Protein AF-A0A944C1W1-F1 (afdb_monomer_lite)

Secondary structure (DSSP, 8-state):
---EEEEEESS----TTPEEEEEEEEETTTEEEEEEES-TT--SEEEE-THHHHHHSS--SEEEEEE-

Foldseek 3Di:
DWDKDKDFAQDDDDDPQWKKWAWDDADQQQATWTAIDDDPPDGDIDGGGNVCCVVVVDHGRMMTMHGD

Structure (mmCIF, N/CA/C/O backbone):
data_AF-A0A944C1W1-F1
#
_entry.id   AF-A0A944C1W1-F1
#
loop_
_atom_site.group_PDB
_atom_site.id
_atom_site.type_symbol
_atom_site.label_atom_id
_atom_site.label_alt_id
_atom_site.label_comp_id
_atom_site.label_asym_id
_atom_site.label_entity_id
_atom_site.label_seq_id
_atom_site.pdbx_PDB_ins_code
_atom_site.Cartn_x
_atom_site.Cartn_y
_atom_site.Cartn_z
_atom_site.occupancy
_atom_site.B_iso_or_equiv
_atom_site.auth_seq_id
_atom_site.auth_comp_id
_atom_site.auth_asym_id
_atom_site.auth_atom_id
_atom_site.pdbx_PDB_model_num
ATOM 1 N N . GLU A 1 1 ? -5.610 -12.992 16.714 1.00 78.94 1 GLU A N 1
ATOM 2 C CA . GLU A 1 1 ? -5.083 -12.640 15.379 1.00 78.94 1 GLU A CA 1
ATOM 3 C C . GLU A 1 1 ? -5.782 -11.377 14.888 1.00 78.94 1 GLU A C 1
ATOM 5 O O . GLU A 1 1 ? -6.999 -11.287 15.026 1.00 78.94 1 GLU A O 1
ATOM 10 N N . THR A 1 2 ? -5.046 -10.383 14.390 1.00 86.38 2 THR A N 1
ATOM 11 C CA . THR A 1 2 ? -5.652 -9.156 13.848 1.00 86.38 2 THR A CA 1
ATOM 12 C C . THR A 1 2 ? -5.990 -9.374 12.382 1.00 86.38 2 THR A C 1
ATOM 14 O O . THR A 1 2 ? -5.096 -9.592 11.572 1.00 86.38 2 THR A O 1
ATOM 17 N N . ARG A 1 3 ? -7.277 -9.296 12.035 1.00 93.62 3 ARG A N 1
ATOM 18 C CA . ARG A 1 3 ? -7.742 -9.390 10.647 1.00 93.62 3 ARG A CA 1
ATOM 19 C C . ARG A 1 3 ? -7.805 -8.003 10.013 1.00 93.62 3 ARG A C 1
ATOM 21 O O . ARG A 1 3 ? -8.208 -7.036 10.660 1.00 93.62 3 ARG A O 1
ATOM 28 N N . VAL A 1 4 ? -7.430 -7.913 8.742 1.00 92.81 4 VAL A N 1
ATOM 29 C CA . VAL A 1 4 ? -7.472 -6.672 7.959 1.00 92.81 4 VAL A CA 1
ATOM 30 C C . VAL A 1 4 ? -8.151 -6.911 6.616 1.00 92.81 4 VAL A C 1
ATOM 32 O O . VAL A 1 4 ? -7.976 -7.957 5.996 1.00 92.81 4 VAL A O 1
ATOM 35 N N . LYS A 1 5 ? -8.932 -5.930 6.169 1.00 95.69 5 LYS A N 1
ATOM 36 C CA . LYS A 1 5 ? -9.441 -5.831 4.800 1.00 95.69 5 LYS A CA 1
ATOM 37 C C . LYS A 1 5 ? -8.463 -4.989 3.995 1.00 95.69 5 LYS A C 1
ATOM 39 O O . LYS A 1 5 ? -8.075 -3.916 4.455 1.00 95.69 5 LYS A O 1
ATOM 44 N N . VAL A 1 6 ? -8.087 -5.475 2.815 1.00 95.00 6 VAL A N 1
ATOM 45 C CA . VAL A 1 6 ? -7.126 -4.826 1.915 1.00 95.00 6 VAL A CA 1
ATOM 46 C C . VAL A 1 6 ? -7.756 -4.710 0.534 1.00 95.00 6 VAL A C 1
ATOM 48 O O . VAL A 1 6 ? -8.193 -5.714 -0.023 1.00 95.00 6 VAL A O 1
ATOM 51 N N . ILE A 1 7 ? -7.803 -3.497 -0.014 1.00 96.44 7 ILE A N 1
ATOM 52 C CA . ILE A 1 7 ? -8.358 -3.227 -1.344 1.00 96.44 7 ILE A CA 1
ATOM 53 C C . ILE A 1 7 ? -7.293 -2.503 -2.180 1.00 96.44 7 ILE A C 1
ATOM 55 O O . ILE A 1 7 ? -7.045 -1.318 -1.953 1.00 96.44 7 ILE A O 1
ATOM 59 N N . PRO A 1 8 ? -6.629 -3.193 -3.122 1.00 95.88 8 PRO A N 1
ATOM 60 C CA . PRO A 1 8 ? -5.685 -2.568 -4.041 1.00 95.88 8 PRO A CA 1
ATOM 61 C C . PRO A 1 8 ? -6.410 -1.951 -5.246 1.00 95.88 8 PRO A C 1
ATOM 63 O O . PRO A 1 8 ? -7.201 -2.622 -5.907 1.00 95.88 8 PRO A O 1
ATOM 66 N N . THR A 1 9 ? -6.096 -0.702 -5.595 1.00 96.19 9 THR A N 1
ATOM 67 C CA . THR A 1 9 ? -6.705 -0.009 -6.741 1.00 96.19 9 THR A CA 1
ATOM 68 C C . THR A 1 9 ? -5.668 0.748 -7.577 1.00 96.19 9 T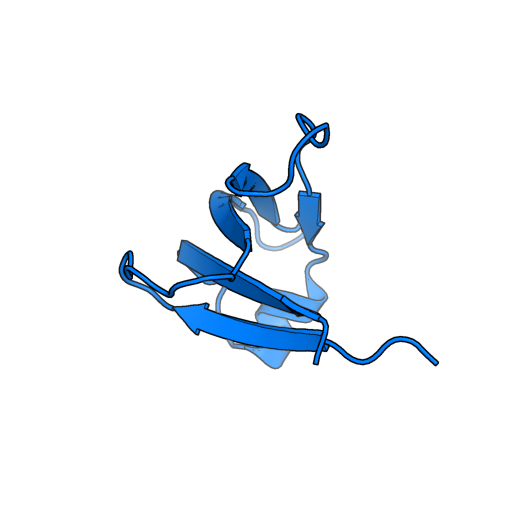HR A C 1
ATOM 70 O O . THR A 1 9 ? -4.530 1.019 -7.174 1.00 96.19 9 THR A O 1
ATOM 73 N N . SER A 1 10 ? -6.050 1.073 -8.813 1.00 93.94 10 SER A N 1
ATOM 74 C CA . SER A 1 10 ? -5.250 1.925 -9.705 1.00 93.94 10 SER A CA 1
ATOM 75 C C . SER A 1 10 ? -5.727 3.380 -9.724 1.00 93.94 10 SER A C 1
ATOM 77 O O . SER A 1 10 ? -5.010 4.236 -10.230 1.00 93.94 10 SER A O 1
ATOM 79 N N . LYS A 1 11 ? -6.913 3.667 -9.177 1.00 95.12 11 LYS A N 1
ATOM 80 C CA . LYS A 1 11 ? -7.500 5.007 -9.081 1.00 95.12 11 LYS A CA 1
ATOM 81 C C . LYS A 1 11 ? -7.782 5.329 -7.622 1.00 95.12 11 LYS A C 1
ATOM 83 O O . LYS A 1 11 ? -8.089 4.425 -6.851 1.00 95.12 11 LYS A O 1
ATOM 88 N N . GLN A 1 12 ? -7.696 6.605 -7.269 1.00 95.69 12 GLN A N 1
ATOM 89 C CA . GLN A 1 12 ? -8.060 7.037 -5.930 1.00 95.69 12 GLN A CA 1
ATOM 90 C C . GLN A 1 12 ? -9.566 6.867 -5.711 1.00 95.69 12 GLN A C 1
ATOM 92 O O . GLN A 1 12 ? -10.367 7.250 -6.565 1.00 95.69 12 GLN A O 1
ATOM 97 N N . GLU A 1 13 ? -9.940 6.328 -4.558 1.00 94.75 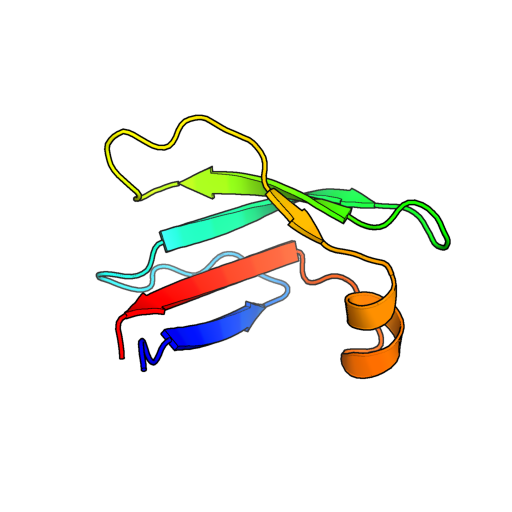13 GLU A N 1
ATOM 98 C CA . GLU A 1 13 ? -11.318 6.102 -4.138 1.00 94.75 13 GLU A CA 1
ATOM 99 C C . GLU A 1 13 ? -11.581 6.737 -2.771 1.00 94.75 13 GLU A C 1
ATOM 101 O O . GLU A 1 13 ? -10.687 6.902 -1.942 1.00 94.75 13 GLU A O 1
ATOM 106 N N . LYS A 1 14 ? -12.841 7.096 -2.518 1.00 90.69 14 LYS A N 1
ATOM 107 C CA . LYS A 1 14 ? -13.281 7.617 -1.221 1.00 90.69 14 LYS A CA 1
ATOM 108 C C . LYS A 1 14 ? -13.9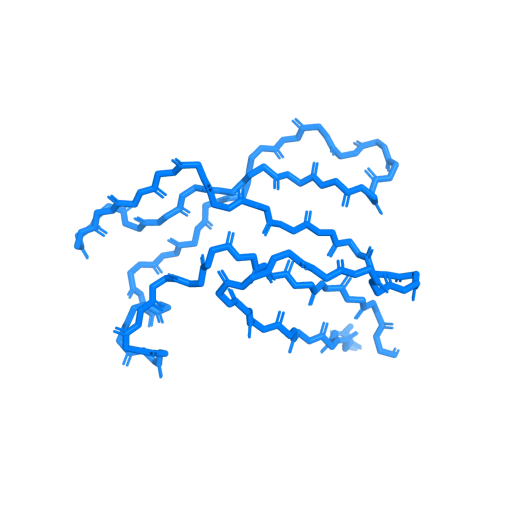38 6.493 -0.426 1.00 90.69 14 LYS A C 1
ATOM 110 O O . LYS A 1 14 ? -15.157 6.346 -0.452 1.00 90.69 14 LYS A O 1
ATOM 115 N N . LEU A 1 15 ? -13.127 5.697 0.270 1.00 93.50 15 LEU A N 1
ATOM 116 C CA . LEU A 1 15 ? -13.604 4.593 1.106 1.00 93.50 15 LEU A CA 1
ATOM 117 C C . LEU A 1 15 ? -13.647 5.004 2.582 1.00 93.50 15 LEU A C 1
ATOM 119 O O . LEU A 1 15 ? -12.619 5.230 3.218 1.00 93.50 15 LEU A O 1
ATOM 123 N N . GLN A 1 16 ? -14.852 5.098 3.145 1.00 91.38 16 GLN A N 1
ATOM 124 C CA . GLN A 1 16 ? -15.036 5.573 4.516 1.00 91.38 16 GLN A CA 1
ATOM 125 C C . GLN A 1 16 ? -14.488 4.575 5.551 1.00 91.38 16 GLN A C 1
ATOM 127 O O . GLN A 1 16 ? -14.814 3.384 5.549 1.00 91.38 16 GLN A O 1
ATOM 132 N N . GLY A 1 17 ? -13.672 5.084 6.478 1.00 91.75 17 GLY A N 1
ATOM 133 C CA . GLY A 1 17 ? -13.071 4.299 7.558 1.00 91.75 17 GLY A CA 1
ATOM 134 C C . GLY A 1 17 ? -11.928 3.381 7.117 1.00 91.75 17 GLY A C 1
ATOM 135 O O . GLY A 1 17 ? -11.588 2.469 7.867 1.00 91.75 17 GLY A O 1
ATOM 136 N N . TYR A 1 18 ? -11.373 3.588 5.920 1.00 95.50 18 TYR A N 1
ATOM 137 C CA . TYR A 1 18 ? -10.132 2.960 5.473 1.00 95.50 18 TYR A CA 1
ATOM 138 C C . TYR A 1 18 ? -8.969 3.944 5.594 1.00 95.50 18 TYR A C 1
ATOM 140 O O . TYR A 1 18 ? -9.115 5.131 5.304 1.00 95.50 18 TYR A O 1
ATOM 148 N N . ALA A 1 19 ? -7.806 3.420 5.960 1.00 94.12 19 ALA A N 1
ATOM 149 C CA . ALA A 1 19 ? -6.534 4.083 5.747 1.00 94.12 19 ALA A CA 1
ATOM 150 C C . ALA A 1 19 ? -6.157 3.980 4.265 1.00 94.12 19 ALA A C 1
ATOM 152 O O . ALA A 1 19 ? -6.273 2.903 3.677 1.00 94.12 19 ALA A O 1
ATOM 153 N N . GLU A 1 20 ? -5.692 5.073 3.671 1.00 96.06 20 GLU A N 1
ATOM 154 C CA . GLU A 1 20 ? -5.196 5.112 2.296 1.00 96.06 20 GLU A CA 1
ATOM 155 C C . GLU A 1 20 ? -3.669 5.029 2.298 1.00 96.06 20 GLU A C 1
ATOM 157 O O . GLU A 1 20 ? -2.988 5.792 2.979 1.00 96.06 20 GLU A O 1
ATOM 162 N N . LEU A 1 21 ? -3.125 4.120 1.498 1.00 96.00 21 LEU A N 1
ATOM 163 C CA . LEU A 1 21 ? -1.710 4.036 1.186 1.00 96.00 21 LEU A CA 1
ATOM 164 C C . LEU A 1 21 ? -1.544 4.469 -0.268 1.00 96.00 21 LEU A C 1
ATOM 166 O O . LEU A 1 21 ? -1.989 3.765 -1.175 1.00 96.00 21 LEU A O 1
ATOM 170 N N . ARG A 1 22 ? -0.891 5.605 -0.509 1.00 97.06 22 ARG A N 1
ATOM 171 C CA . ARG A 1 22 ? -0.619 6.127 -1.854 1.00 97.06 22 ARG A CA 1
ATOM 172 C C . ARG A 1 22 ? 0.822 5.834 -2.246 1.00 97.06 22 ARG A C 1
ATOM 174 O O . ARG A 1 22 ? 1.744 6.266 -1.557 1.00 97.06 22 ARG A O 1
ATOM 181 N N . ARG A 1 23 ? 1.026 5.131 -3.360 1.00 97.50 23 ARG A N 1
ATOM 182 C CA . ARG A 1 23 ? 2.368 4.783 -3.843 1.00 97.50 23 ARG A CA 1
ATOM 183 C C . ARG A 1 23 ? 3.149 6.046 -4.207 1.00 97.50 23 ARG A C 1
ATOM 185 O O . ARG A 1 23 ? 2.656 6.876 -4.966 1.00 97.50 23 ARG A O 1
ATOM 192 N N . LEU A 1 24 ? 4.369 6.153 -3.698 1.00 97.38 24 LEU A N 1
ATOM 193 C CA . LEU A 1 24 ? 5.311 7.231 -3.996 1.00 97.38 24 LEU A CA 1
ATOM 194 C C . LEU A 1 24 ? 6.261 6.829 -5.123 1.00 97.38 24 LEU A C 1
ATOM 196 O O . LEU A 1 24 ? 6.391 7.537 -6.116 1.00 97.38 24 LEU A O 1
ATOM 200 N N . ASP A 1 25 ? 6.873 5.658 -4.988 1.00 97.00 25 ASP A N 1
ATOM 201 C CA . ASP A 1 25 ? 7.830 5.104 -5.938 1.00 97.00 25 ASP A CA 1
ATOM 202 C C . ASP A 1 25 ? 7.780 3.572 -5.905 1.00 97.00 25 ASP A C 1
ATOM 204 O O . ASP A 1 25 ? 7.116 2.963 -5.058 1.00 97.00 25 ASP A O 1
ATOM 208 N N . HIS A 1 26 ? 8.426 2.946 -6.886 1.00 97.06 26 HIS A N 1
ATOM 209 C CA . HIS A 1 26 ? 8.646 1.508 -6.903 1.00 97.06 26 HIS A CA 1
ATOM 210 C C . HIS A 1 26 ? 9.785 1.125 -7.843 1.00 97.06 26 HIS A C 1
ATOM 212 O O . HIS A 1 26 ? 10.129 1.860 -8.767 1.00 97.06 26 HIS A O 1
ATOM 218 N N . SER A 1 27 ? 10.323 -0.072 -7.638 1.00 96.06 27 SER A N 1
ATOM 219 C CA . SER A 1 27 ? 11.260 -0.719 -8.550 1.00 96.06 27 SER A CA 1
ATOM 220 C C . SER A 1 27 ? 11.062 -2.237 -8.544 1.00 96.06 27 SER A C 1
ATOM 222 O O . SER A 1 27 ? 10.390 -2.798 -7.672 1.00 96.06 27 SER A O 1
ATOM 224 N N . LEU A 1 28 ? 11.635 -2.914 -9.541 1.00 93.62 28 LEU A N 1
ATOM 225 C CA . LEU A 1 28 ? 11.495 -4.362 -9.704 1.00 93.62 28 LEU A CA 1
ATOM 226 C C . LEU A 1 28 ? 12.060 -5.138 -8.502 1.00 93.62 28 LEU A C 1
ATOM 228 O O . LEU A 1 28 ? 11.412 -6.055 -8.009 1.00 93.62 28 LEU A O 1
ATOM 232 N N . THR A 1 29 ? 13.236 -4.750 -8.005 1.00 93.00 29 THR A N 1
ATOM 233 C CA . THR A 1 29 ? 13.942 -5.451 -6.917 1.00 93.00 29 THR A CA 1
ATOM 234 C C . THR A 1 29 ? 13.908 -4.706 -5.584 1.00 93.00 29 THR A C 1
ATOM 236 O O . THR A 1 29 ? 14.061 -5.329 -4.538 1.00 93.00 29 THR A O 1
ATOM 239 N N . GLY A 1 30 ? 13.676 -3.392 -5.594 1.00 93.50 30 GLY A N 1
ATOM 240 C CA . GLY A 1 30 ? 13.682 -2.552 -4.395 1.00 93.50 30 GLY A CA 1
ATOM 241 C C . GLY A 1 30 ? 12.320 -2.375 -3.729 1.00 93.50 30 GLY A C 1
ATOM 242 O O . GLY A 1 30 ? 12.237 -1.645 -2.748 1.00 93.50 30 GLY A O 1
ATOM 243 N N . GLY A 1 31 ? 11.254 -3.010 -4.223 1.00 96.81 31 GLY A N 1
ATOM 244 C CA . GLY A 1 31 ? 9.918 -2.899 -3.630 1.00 96.81 31 GLY A CA 1
ATOM 245 C C . GLY A 1 31 ? 9.188 -1.616 -4.028 1.00 96.81 31 GLY A C 1
ATOM 246 O O . GLY A 1 31 ? 9.464 -1.024 -5.073 1.00 96.81 31 GLY A O 1
ATOM 247 N N . ALA A 1 32 ? 8.243 -1.190 -3.194 1.00 97.75 32 ALA A N 1
ATOM 248 C CA . ALA A 1 32 ? 7.468 0.029 -3.395 1.00 97.75 32 ALA A CA 1
ATOM 249 C C . ALA A 1 32 ? 7.241 0.772 -2.078 1.00 97.75 32 ALA A C 1
ATOM 251 O O . ALA A 1 32 ? 6.887 0.157 -1.074 1.00 97.75 32 ALA A O 1
ATOM 252 N N . HIS A 1 33 ? 7.392 2.095 -2.093 1.00 97.94 33 HIS A N 1
ATOM 253 C CA . HIS A 1 33 ? 7.117 2.942 -0.935 1.00 97.94 33 HIS A CA 1
ATOM 254 C C . HIS A 1 33 ? 5.746 3.603 -1.055 1.00 97.94 33 HIS A C 1
ATOM 256 O O . HIS A 1 33 ? 5.356 4.063 -2.129 1.00 97.94 33 HIS A O 1
ATOM 262 N N . TYR A 1 34 ? 5.028 3.686 0.061 1.00 97.44 34 TYR A N 1
ATOM 263 C CA . TYR A 1 34 ? 3.703 4.284 0.157 1.00 97.44 34 TYR A CA 1
ATOM 264 C C . TYR A 1 34 ? 3.667 5.323 1.272 1.00 97.44 34 TYR A C 1
ATOM 266 O O . TYR A 1 34 ? 4.156 5.091 2.376 1.00 97.44 34 TYR A O 1
ATOM 274 N N . GLU A 1 35 ? 3.056 6.463 0.979 1.00 96.00 35 GLU A N 1
ATOM 275 C CA . GLU A 1 35 ? 2.603 7.424 1.978 1.00 96.00 35 GLU A CA 1
ATOM 276 C C . GLU A 1 35 ? 1.291 6.930 2.587 1.00 96.00 35 GLU A C 1
ATOM 278 O O . GLU A 1 35 ? 0.425 6.444 1.860 1.00 96.00 35 GLU A O 1
ATOM 283 N N . VAL A 1 36 ? 1.136 7.077 3.900 1.00 95.12 36 VAL A N 1
ATOM 284 C CA . VAL A 1 36 ? -0.068 6.673 4.630 1.00 95.12 36 VAL A CA 1
ATOM 285 C C . VAL A 1 36 ? -0.920 7.894 4.960 1.00 95.12 36 VAL A C 1
ATOM 287 O O . VAL A 1 36 ? -0.405 8.933 5.364 1.00 95.12 36 VAL A O 1
ATOM 290 N N . ARG A 1 37 ? -2.236 7.768 4.794 1.00 92.62 37 ARG A N 1
ATOM 291 C CA . ARG A 1 37 ? -3.239 8.788 5.119 1.00 92.62 37 ARG A CA 1
ATOM 292 C C . ARG A 1 37 ? -4.417 8.142 5.843 1.00 92.62 37 ARG A C 1
ATOM 294 O O . ARG A 1 37 ? -4.798 7.018 5.529 1.00 92.62 37 ARG A O 1
ATOM 301 N N . GLY A 1 38 ? -5.024 8.857 6.789 1.00 85.50 38 GLY A N 1
ATOM 302 C CA . GLY A 1 38 ? -6.177 8.346 7.543 1.00 85.50 38 GLY A CA 1
ATOM 303 C C . GLY A 1 38 ? -5.820 7.346 8.651 1.00 85.50 38 GLY A C 1
ATOM 304 O O . GLY A 1 38 ? -6.666 6.542 9.036 1.00 85.50 38 GLY A O 1
ATOM 305 N N . LEU A 1 39 ? -4.579 7.388 9.150 1.00 85.56 39 LEU A N 1
ATOM 306 C CA . LEU A 1 39 ? -4.153 6.738 10.392 1.00 85.56 39 LEU A CA 1
ATOM 307 C C . LEU A 1 39 ? -3.544 7.794 11.313 1.00 85.56 39 LEU A C 1
ATOM 309 O O . LEU A 1 39 ? -2.410 8.225 11.105 1.00 85.56 39 LEU A O 1
ATOM 313 N N . ASP A 1 40 ? -4.311 8.219 12.314 1.00 83.31 40 ASP A N 1
ATOM 314 C CA . ASP A 1 40 ? -3.864 9.235 13.266 1.00 83.31 40 ASP A CA 1
ATOM 315 C C . ASP A 1 40 ? -2.606 8.767 14.006 1.00 83.31 40 ASP A C 1
ATOM 317 O O . ASP A 1 40 ? -2.531 7.642 14.504 1.00 83.31 40 ASP A O 1
ATOM 321 N N . GLY A 1 41 ? -1.595 9.636 14.052 1.00 83.88 41 GLY A N 1
ATOM 322 C CA . GLY A 1 41 ? -0.306 9.343 14.680 1.00 83.88 41 GLY A CA 1
ATOM 323 C C . GLY A 1 41 ? 0.645 8.474 13.848 1.00 83.88 41 GLY A C 1
ATOM 324 O O . GLY A 1 41 ? 1.723 8.142 14.338 1.00 83.88 41 GLY A O 1
ATOM 325 N N . PHE A 1 42 ? 0.291 8.119 12.605 1.00 86.50 42 PHE A N 1
ATOM 326 C CA . PHE A 1 42 ? 1.189 7.420 11.685 1.00 86.50 42 PHE A CA 1
ATOM 327 C C . PHE A 1 42 ? 1.582 8.320 10.507 1.00 86.50 42 PHE A C 1
ATOM 329 O O . PHE A 1 42 ? 0.861 8.442 9.521 1.00 86.50 42 PHE A O 1
ATOM 336 N N . ASP A 1 43 ? 2.762 8.924 10.602 1.00 82.00 43 ASP A N 1
ATOM 337 C CA . ASP A 1 43 ? 3.341 9.849 9.616 1.00 82.00 43 ASP A CA 1
ATOM 338 C C . ASP A 1 43 ? 4.444 9.209 8.751 1.00 82.00 43 ASP A C 1
ATOM 340 O O . ASP A 1 43 ? 5.086 9.865 7.927 1.00 82.00 43 ASP A O 1
ATOM 344 N N . ARG A 1 44 ? 4.683 7.908 8.934 1.00 88.06 44 ARG A N 1
ATOM 345 C CA . ARG A 1 44 ? 5.765 7.184 8.265 1.00 88.06 44 ARG A CA 1
ATOM 346 C C . ARG A 1 44 ? 5.349 6.663 6.894 1.00 88.06 44 ARG A C 1
ATOM 348 O O . ARG A 1 44 ? 4.175 6.508 6.566 1.00 88.06 44 ARG A O 1
ATOM 355 N N . LYS A 1 45 ? 6.361 6.322 6.098 1.00 94.31 45 LYS A N 1
ATOM 356 C CA . LYS A 1 45 ? 6.192 5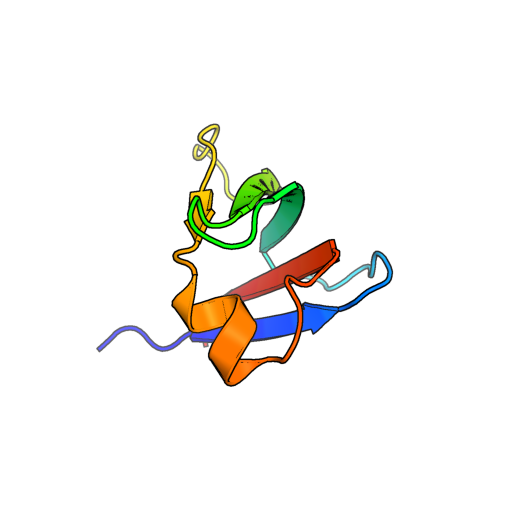.589 4.842 1.00 94.31 45 LYS A CA 1
ATOM 357 C C . LYS A 1 45 ? 6.159 4.089 5.112 1.00 94.31 45 LYS A C 1
ATOM 359 O O . LYS A 1 45 ? 6.901 3.593 5.959 1.00 94.31 45 LYS A O 1
ATOM 364 N N . ILE A 1 46 ? 5.341 3.370 4.355 1.00 94.94 46 ILE A N 1
ATOM 365 C CA . ILE A 1 46 ? 5.328 1.906 4.341 1.00 94.94 46 ILE A CA 1
ATOM 366 C C . ILE A 1 46 ? 6.103 1.429 3.120 1.00 94.94 46 ILE A C 1
ATOM 368 O O . ILE A 1 46 ? 5.847 1.876 2.006 1.00 94.94 46 ILE A O 1
ATOM 372 N N . TRP A 1 47 ? 7.031 0.502 3.331 1.00 96.69 47 TRP A N 1
ATOM 373 C CA . TRP A 1 47 ? 7.689 -0.226 2.255 1.00 96.69 47 TRP A CA 1
ATOM 374 C C . TRP A 1 47 ? 7.007 -1.578 2.053 1.00 96.69 47 TRP A C 1
ATOM 376 O O . TRP A 1 47 ? 6.800 -2.326 3.008 1.00 96.69 47 TRP A O 1
ATOM 386 N N . LEU A 1 48 ? 6.664 -1.890 0.807 1.00 96.25 48 LEU A N 1
ATOM 387 C CA . LEU A 1 48 ? 6.172 -3.195 0.392 1.00 96.25 48 LEU A CA 1
ATOM 388 C C . LEU A 1 48 ? 7.254 -3.912 -0.401 1.00 96.25 48 LEU A C 1
ATOM 390 O O . LEU A 1 48 ? 7.808 -3.366 -1.357 1.00 96.25 48 LEU A O 1
ATOM 394 N N . CYS A 1 49 ? 7.525 -5.158 -0.025 1.00 95.94 49 CYS A N 1
ATOM 395 C CA . CYS A 1 49 ? 8.550 -5.949 -0.680 1.00 95.94 49 CYS A CA 1
ATOM 396 C C . CYS A 1 49 ? 8.134 -6.368 -2.106 1.00 95.94 49 CYS A C 1
ATOM 398 O O . CYS A 1 49 ? 6.933 -6.401 -2.429 1.00 95.94 49 CYS A O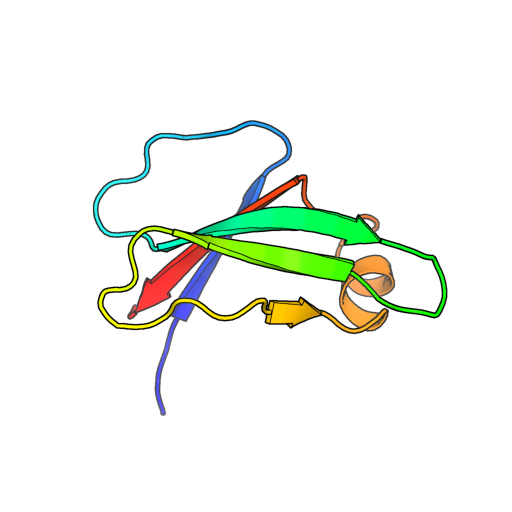 1
ATOM 400 N N . PRO A 1 50 ? 9.111 -6.758 -2.949 1.00 96.25 50 PRO A N 1
ATOM 401 C CA . PRO A 1 50 ? 8.858 -7.205 -4.316 1.00 96.25 50 PRO A CA 1
ATOM 402 C C . PRO A 1 50 ? 7.859 -8.347 -4.469 1.00 96.25 50 PRO A C 1
ATOM 404 O O . PRO A 1 50 ? 7.250 -8.463 -5.527 1.00 96.25 50 PRO A O 1
ATOM 407 N N . VAL A 1 51 ? 7.605 -9.146 -3.424 1.00 95.38 51 VAL A N 1
ATOM 408 C CA . VAL A 1 51 ? 6.583 -10.209 -3.472 1.00 95.38 51 VAL A CA 1
ATOM 409 C C . VAL A 1 51 ? 5.211 -9.677 -3.897 1.00 95.38 51 VAL A C 1
ATOM 411 O O . VAL A 1 51 ? 4.475 -10.365 -4.596 1.00 95.38 51 VAL A O 1
ATOM 414 N N . THR A 1 52 ? 4.892 -8.424 -3.553 1.00 93.19 52 THR A N 1
ATOM 415 C CA . THR A 1 52 ? 3.635 -7.771 -3.944 1.00 93.19 52 THR A CA 1
ATOM 416 C C . THR A 1 52 ? 3.491 -7.710 -5.462 1.00 93.19 52 THR A C 1
ATOM 418 O O . THR A 1 52 ? 2.408 -7.950 -5.990 1.00 93.19 52 THR A O 1
ATOM 421 N N . LEU A 1 53 ? 4.589 -7.431 -6.169 1.00 93.44 53 LEU A N 1
ATOM 422 C CA . LEU A 1 53 ? 4.620 -7.389 -7.626 1.00 93.44 53 LEU A CA 1
ATOM 423 C C . LEU A 1 53 ? 4.376 -8.772 -8.230 1.00 93.44 53 LEU A C 1
ATOM 425 O O . LEU A 1 53 ? 3.633 -8.879 -9.198 1.00 93.44 53 LEU A O 1
ATOM 429 N N . PHE A 1 54 ? 4.951 -9.824 -7.647 1.00 91.94 54 PHE A N 1
ATOM 430 C CA . PHE A 1 54 ? 4.758 -11.193 -8.128 1.00 91.94 54 PHE A CA 1
ATOM 431 C C . PHE A 1 54 ? 3.337 -11.710 -7.875 1.00 91.94 54 PHE A C 1
ATOM 433 O O . PHE A 1 54 ? 2.776 -12.388 -8.728 1.00 91.94 54 PHE A O 1
ATOM 440 N N . VAL A 1 55 ? 2.735 -11.361 -6.734 1.00 93.50 55 VAL A N 1
ATOM 441 C CA . VAL A 1 55 ? 1.380 -11.809 -6.370 1.00 93.50 55 VAL A CA 1
ATOM 442 C C . VAL A 1 55 ? 0.297 -11.031 -7.121 1.00 93.50 55 VAL A C 1
ATOM 444 O O . VAL A 1 55 ? -0.692 -11.618 -7.549 1.00 93.50 55 VAL A O 1
ATOM 447 N N . LEU A 1 56 ? 0.458 -9.714 -7.288 1.00 92.69 56 LEU A N 1
ATOM 448 C CA . LEU A 1 56 ? -0.564 -8.851 -7.899 1.00 92.69 56 LEU A CA 1
ATOM 449 C C . LEU A 1 56 ? -0.281 -8.496 -9.367 1.00 92.69 56 LEU A C 1
ATOM 451 O O . LEU A 1 56 ? -1.091 -7.814 -9.995 1.00 92.69 56 LEU A O 1
ATOM 455 N N . GLY A 1 57 ? 0.883 -8.870 -9.905 1.00 95.00 57 GLY A N 1
ATOM 456 C CA . GLY A 1 57 ? 1.357 -8.479 -11.240 1.00 95.00 57 GLY A CA 1
ATOM 457 C C . GLY A 1 57 ? 1.712 -6.992 -11.382 1.00 95.00 57 GLY A C 1
ATOM 458 O O . GLY A 1 57 ? 2.178 -6.557 -12.432 1.00 95.00 57 GLY A O 1
ATOM 459 N N . LYS A 1 58 ? 1.479 -6.185 -10.342 1.00 95.00 58 LYS A N 1
ATOM 460 C CA . LYS A 1 58 ? 1.760 -4.747 -10.288 1.00 95.00 58 LYS A CA 1
ATOM 461 C C . LYS A 1 58 ? 1.873 -4.287 -8.840 1.00 95.00 58 LYS A C 1
ATOM 463 O O . LYS A 1 58 ? 1.262 -4.867 -7.949 1.00 95.00 58 LYS A O 1
ATOM 468 N N . TYR A 1 59 ? 2.544 -3.163 -8.620 1.00 96.81 59 TYR A N 1
ATOM 469 C CA . TYR A 1 59 ? 2.299 -2.376 -7.413 1.00 96.81 59 TYR A CA 1
ATOM 470 C C . TYR A 1 59 ? 1.053 -1.501 -7.645 1.00 96.81 59 TYR A C 1
ATOM 472 O O . TYR A 1 59 ? 1.019 -0.758 -8.634 1.00 96.81 59 TYR A O 1
ATOM 480 N N . PRO A 1 60 ? 0.007 -1.591 -6.809 1.00 96.56 60 PRO A N 1
ATOM 481 C CA . PRO A 1 60 ? -1.158 -0.713 -6.909 1.00 96.56 60 PRO A CA 1
ATOM 482 C C . PRO A 1 60 ? -0.771 0.762 -6.743 1.00 96.56 60 PRO A C 1
ATOM 484 O O . PRO A 1 60 ? 0.219 1.086 -6.095 1.00 96.56 60 PRO A O 1
ATOM 487 N N . ALA A 1 61 ? -1.542 1.674 -7.334 1.00 97.69 61 ALA A N 1
ATOM 488 C CA . ALA A 1 61 ? -1.319 3.103 -7.101 1.00 97.69 61 ALA A CA 1
ATOM 489 C C . ALA A 1 61 ? -1.829 3.511 -5.710 1.00 97.69 61 ALA A C 1
ATOM 491 O O . ALA A 1 61 ? -1.222 4.355 -5.050 1.00 97.69 61 ALA A O 1
ATOM 492 N N . TYR A 1 62 ? -2.907 2.859 -5.268 1.00 97.81 62 TYR A N 1
ATOM 493 C CA . TYR A 1 62 ? -3.527 3.051 -3.967 1.00 97.81 62 TYR A CA 1
ATOM 494 C C . TYR A 1 62 ? -3.826 1.691 -3.337 1.00 97.81 62 TYR A C 1
ATOM 496 O O . TYR A 1 62 ? -4.172 0.731 -4.032 1.00 97.81 62 TYR A O 1
ATOM 504 N N . ILE A 1 63 ? -3.689 1.597 -2.020 1.00 96.94 63 ILE A N 1
ATOM 505 C CA . ILE A 1 63 ? -4.121 0.442 -1.235 1.00 96.94 63 ILE A CA 1
ATOM 506 C C . ILE A 1 63 ? -4.939 0.974 -0.068 1.00 96.94 63 ILE A C 1
ATOM 508 O O . ILE A 1 63 ? -4.488 1.863 0.647 1.00 96.94 63 ILE A O 1
ATOM 512 N N . TYR A 1 64 ? -6.129 0.427 0.135 1.00 96.69 64 TYR A N 1
ATOM 513 C CA . TYR A 1 64 ? -6.989 0.793 1.252 1.00 96.69 64 TYR A CA 1
ATOM 514 C C . TYR A 1 64 ? -6.982 -0.317 2.290 1.00 96.69 64 TYR A C 1
ATOM 516 O O . TYR A 1 64 ? -7.245 -1.474 1.959 1.00 96.69 64 TYR A O 1
ATOM 524 N N . VAL A 1 65 ? -6.689 0.030 3.544 1.00 94.62 65 VAL A N 1
ATOM 525 C CA . VAL A 1 65 ? -6.590 -0.930 4.650 1.00 94.62 65 VAL A CA 1
ATOM 526 C C . VAL A 1 65 ? -7.540 -0.547 5.775 1.00 94.62 65 VAL A C 1
ATOM 528 O O . VAL A 1 65 ? -7.617 0.611 6.176 1.00 94.62 65 VAL A O 1
ATOM 531 N N . LYS A 1 66 ? -8.266 -1.527 6.309 1.00 93.88 66 LYS A N 1
ATOM 532 C CA . LYS A 1 66 ? -9.144 -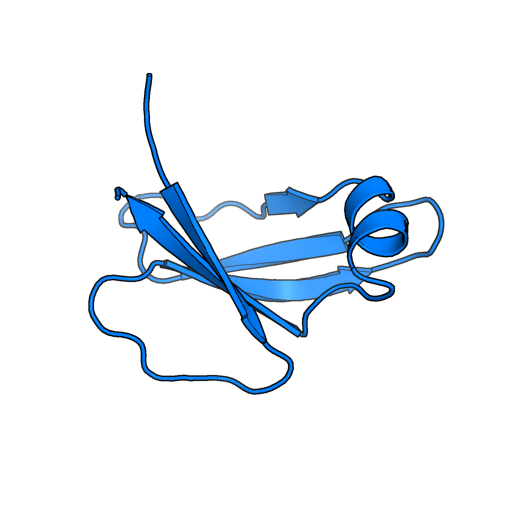1.350 7.470 1.00 93.88 66 LYS A CA 1
ATOM 533 C C . LYS A 1 66 ? -9.083 -2.584 8.356 1.00 93.88 66 LYS A C 1
ATOM 535 O O . LYS A 1 66 ? -9.026 -3.701 7.846 1.00 93.88 66 LYS A O 1
ATOM 540 N N . LYS A 1 67 ? -9.129 -2.403 9.678 1.00 91.81 67 LYS A N 1
ATOM 541 C CA . LYS A 1 67 ? -9.318 -3.527 10.607 1.00 91.81 67 LYS A CA 1
ATOM 542 C C . LYS A 1 67 ? -10.661 -4.204 10.307 1.00 91.81 67 LYS A C 1
ATOM 544 O O . LYS A 1 67 ? -11.680 -3.517 10.218 1.00 91.81 67 LYS A O 1
ATOM 549 N N . ALA A 1 68 ? -10.626 -5.513 10.069 1.00 84.06 68 ALA A N 1
ATOM 550 C CA . ALA A 1 68 ? -11.808 -6.291 9.706 1.00 84.06 68 ALA A CA 1
ATOM 551 C C . ALA A 1 68 ? -12.745 -6.495 10.898 1.00 84.06 68 ALA A C 1
ATOM 553 O O . ALA A 1 68 ? -12.230 -6.630 12.033 1.00 84.06 68 ALA A O 1
#

pLDDT: mean 93.55, std 4.26, range [78.94, 97.94]

Sequence (68 aa):
ETRVKVIPTSKQEKLQGYAELRRLDHSLTGGAHYEVRGLDGFDRKIWLCPVTLFVLGKYPAYIYVKKA

Radius of gyration: 11.84 Å; chains: 1; bounding box: 29×22×27 Å